Protein AF-A0A945SB57-F1 (afdb_monomer_lite)

Secondary structure (DSSP, 8-state):
-----------EEEHHHHHHHH---HHHHHHHHHTTSS-EEE--SSTTTT-EEEEHHHHHHHHHHHHHHT--STT--

Structure (mmCIF, N/CA/C/O backbone):
data_AF-A0A945SB57-F1
#
_entry.id   AF-A0A945SB57-F1
#
loop_
_atom_site.group_PDB
_atom_site.id
_atom_site.type_symbol
_atom_site.label_atom_id
_atom_site.label_alt_id
_atom_site.label_comp_id
_atom_site.label_asym_id
_atom_site.label_entity_id
_atom_site.label_seq_id
_atom_site.pdbx_PDB_ins_code
_atom_site.Cartn_x
_atom_site.Cartn_y
_atom_site.Cartn_z
_atom_site.occupancy
_atom_site.B_iso_or_equiv
_atom_site.auth_seq_id
_atom_site.auth_comp_id
_atom_site.auth_asym_id
_atom_site.auth_atom_id
_atom_site.pdbx_PDB_model_num
ATOM 1 N N . MET A 1 1 ? -5.084 -34.436 -10.855 1.00 42.94 1 MET A N 1
ATOM 2 C CA . MET A 1 1 ? -5.024 -33.562 -9.660 1.00 42.94 1 MET A CA 1
ATOM 3 C C . MET A 1 1 ? -3.871 -32.577 -9.827 1.00 42.94 1 MET A C 1
ATOM 5 O O . MET A 1 1 ? -2.735 -32.921 -9.535 1.00 42.94 1 MET A O 1
ATOM 9 N N . ALA A 1 2 ? -4.126 -31.386 -10.376 1.00 40.19 2 ALA A N 1
ATOM 10 C CA . ALA A 1 2 ? -3.087 -30.373 -10.561 1.00 40.19 2 ALA A CA 1
ATOM 11 C C . ALA A 1 2 ? -2.962 -29.543 -9.277 1.00 40.19 2 ALA A C 1
ATOM 13 O O . ALA A 1 2 ? -3.839 -28.739 -8.960 1.00 40.19 2 ALA A O 1
ATOM 14 N N . ARG A 1 3 ? -1.885 -29.765 -8.519 1.00 46.28 3 ARG A N 1
ATOM 15 C CA . ARG A 1 3 ? -1.489 -28.895 -7.409 1.00 46.28 3 ARG A CA 1
ATOM 16 C C . ARG A 1 3 ? -1.120 -27.540 -8.015 1.00 46.28 3 ARG A C 1
ATOM 18 O O . ARG A 1 3 ? -0.051 -27.404 -8.600 1.00 46.28 3 ARG A O 1
ATOM 25 N N . LYS A 1 4 ? -2.028 -26.562 -7.941 1.00 43.41 4 LYS A N 1
ATOM 26 C CA . LYS A 1 4 ? -1.708 -25.164 -8.245 1.00 43.41 4 LYS A CA 1
ATOM 27 C C . LYS A 1 4 ? -0.693 -24.713 -7.208 1.00 43.41 4 LYS A C 1
ATOM 29 O O . LYS A 1 4 ? -1.036 -24.473 -6.058 1.00 43.41 4 LYS A O 1
ATOM 34 N N . SER A 1 5 ? 0.561 -24.680 -7.631 1.00 40.59 5 SER A N 1
ATOM 35 C CA . SER A 1 5 ? 1.680 -24.116 -6.904 1.00 40.59 5 SER A CA 1
ATOM 36 C C . SER A 1 5 ? 1.287 -22.728 -6.409 1.00 40.59 5 SER A C 1
ATOM 38 O O . SER A 1 5 ? 1.086 -21.817 -7.216 1.00 40.59 5 SER A O 1
ATOM 40 N N . SER A 1 6 ? 1.159 -22.588 -5.092 1.00 42.47 6 SER A N 1
ATOM 41 C CA . SER A 1 6 ? 1.104 -21.316 -4.382 1.00 42.47 6 SER A CA 1
ATOM 42 C C . SER A 1 6 ? 2.421 -20.574 -4.607 1.00 42.47 6 SER A C 1
ATOM 44 O O . SER A 1 6 ? 3.282 -20.537 -3.738 1.00 42.47 6 SER A O 1
ATOM 46 N N . HIS A 1 7 ? 2.623 -20.023 -5.800 1.00 42.34 7 HIS A N 1
ATOM 47 C CA . HIS A 1 7 ? 3.536 -18.906 -5.953 1.00 42.34 7 HIS A CA 1
ATOM 48 C C . HIS A 1 7 ? 2.776 -17.701 -5.401 1.00 42.34 7 HIS A C 1
ATOM 50 O O . HIS A 1 7 ? 1.770 -17.330 -6.020 1.00 42.34 7 HIS A O 1
ATOM 56 N N . PRO A 1 8 ? 3.198 -17.085 -4.278 1.00 48.91 8 PRO A N 1
ATOM 57 C CA . PRO A 1 8 ? 2.762 -15.737 -3.952 1.00 48.91 8 PRO A CA 1
ATOM 58 C C . PRO A 1 8 ? 3.310 -14.859 -5.074 1.00 48.91 8 PRO A C 1
ATOM 60 O O . PRO A 1 8 ? 4.458 -14.418 -5.068 1.00 48.91 8 PRO A O 1
ATOM 63 N N . SER A 1 9 ? 2.532 -14.751 -6.144 1.00 55.56 9 SER A N 1
ATOM 64 C CA . SER A 1 9 ? 2.895 -14.014 -7.338 1.00 55.56 9 SER A CA 1
ATOM 65 C C . SER A 1 9 ? 2.769 -12.563 -6.936 1.00 55.56 9 SER A C 1
ATOM 67 O O . SER A 1 9 ? 1.700 -12.020 -7.170 1.00 55.56 9 SER A O 1
ATOM 69 N N . ASN A 1 10 ? 3.799 -12.012 -6.269 1.00 59.41 10 ASN A N 1
ATOM 70 C CA . ASN A 1 10 ? 3.878 -10.647 -5.738 1.00 59.41 10 ASN A CA 1
ATOM 71 C C . ASN A 1 10 ? 3.090 -9.727 -6.668 1.00 59.41 10 ASN A C 1
ATOM 73 O O . ASN A 1 10 ? 3.551 -9.376 -7.762 1.00 59.41 10 ASN A O 1
ATOM 77 N N . ARG A 1 11 ? 1.835 -9.464 -6.307 1.00 81.38 11 ARG A N 1
ATOM 78 C CA . ARG A 1 11 ? 0.857 -9.042 -7.303 1.00 81.38 11 ARG A CA 1
ATOM 79 C C . ARG A 1 11 ? 0.941 -7.529 -7.296 1.00 81.38 11 ARG A C 1
ATOM 81 O O . ARG A 1 11 ? 0.517 -6.898 -6.344 1.00 81.38 11 ARG A O 1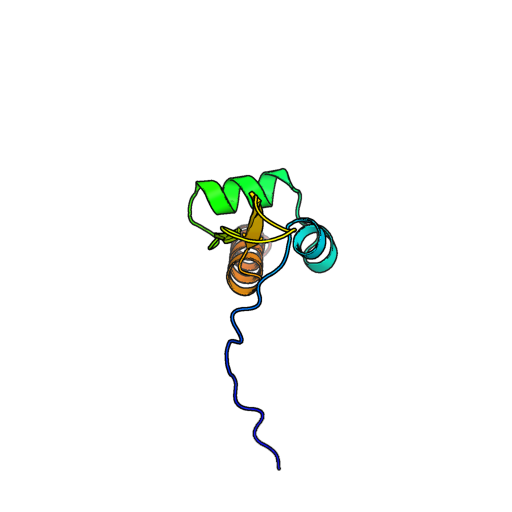
ATOM 88 N N . TRP A 1 12 ? 1.578 -6.925 -8.294 1.00 86.75 12 TRP A N 1
ATOM 89 C CA . TRP A 1 12 ? 1.770 -5.470 -8.318 1.00 86.75 12 TRP A CA 1
ATOM 90 C C . TRP A 1 12 ? 0.596 -4.782 -9.013 1.00 86.75 12 TRP A C 1
ATOM 92 O O . TRP A 1 12 ? 0.167 -5.188 -10.095 1.00 86.75 12 TRP A O 1
ATOM 102 N N . GLY A 1 13 ? 0.082 -3.715 -8.407 1.00 86.69 13 GLY A N 1
ATOM 103 C CA . GLY A 1 13 ? -1.030 -2.933 -8.938 1.00 86.69 13 GLY A CA 1
ATOM 104 C C . GLY A 1 13 ? -0.763 -1.436 -8.882 1.00 86.69 13 GLY A C 1
ATOM 105 O O . GLY A 1 13 ? -0.052 -0.938 -8.014 1.00 86.69 13 GLY A O 1
ATOM 106 N N . ILE A 1 14 ? -1.342 -0.687 -9.819 1.00 87.94 14 ILE A N 1
ATOM 107 C CA . ILE A 1 14 ? -1.402 0.775 -9.702 1.00 87.94 14 ILE A CA 1
ATOM 108 C C . ILE A 1 14 ? -2.428 1.168 -8.636 1.00 87.94 14 ILE A C 1
ATOM 110 O O . ILE A 1 14 ? -3.387 0.438 -8.393 1.00 87.94 14 ILE A O 1
ATOM 114 N N . ARG A 1 15 ? -2.284 2.373 -8.076 1.00 86.88 15 ARG A N 1
ATOM 115 C CA . ARG A 1 15 ? -3.197 2.921 -7.057 1.00 86.88 15 ARG A CA 1
ATOM 116 C C . ARG A 1 15 ? -4.681 2.770 -7.412 1.00 86.88 15 ARG A C 1
ATOM 118 O O . ARG A 1 15 ? -5.469 2.389 -6.564 1.00 86.88 15 ARG A O 1
ATOM 125 N N . GLN A 1 16 ? -5.054 3.029 -8.668 1.00 86.50 16 GLN A N 1
ATOM 126 C CA . GLN A 1 16 ? -6.444 2.901 -9.135 1.00 86.50 16 GLN A CA 1
ATOM 127 C C . GLN A 1 16 ? -6.996 1.482 -8.977 1.00 86.50 16 GLN A C 1
ATOM 129 O O . GLN A 1 16 ? -8.137 1.318 -8.562 1.00 86.50 16 GLN A O 1
ATOM 134 N N . LYS A 1 17 ? -6.179 0.467 -9.272 1.00 86.56 17 LYS A N 1
ATOM 135 C CA . LYS A 1 17 ? -6.570 -0.932 -9.118 1.00 86.56 17 LYS A CA 1
ATOM 136 C C . LYS A 1 17 ? -6.801 -1.267 -7.648 1.00 86.56 17 LYS A C 1
ATOM 138 O O . LYS A 1 17 ? -7.800 -1.887 -7.332 1.00 86.56 17 LYS A O 1
ATOM 143 N N . ILE A 1 18 ? -5.929 -0.787 -6.762 1.00 85.94 18 ILE A N 1
ATOM 144 C CA . ILE A 1 18 ? -6.036 -1.024 -5.316 1.00 85.94 18 ILE A CA 1
ATOM 145 C C . ILE A 1 18 ? -7.294 -0.364 -4.749 1.00 85.94 18 ILE A C 1
ATOM 147 O O . ILE A 1 18 ? -8.054 -1.017 -4.045 1.00 85.94 18 ILE A O 1
ATOM 151 N N . CYS A 1 19 ? -7.561 0.895 -5.113 1.00 87.75 19 CYS A N 1
ATOM 152 C CA . CYS A 1 19 ? -8.802 1.567 -4.726 1.00 87.75 19 CYS A CA 1
ATOM 153 C C . CYS A 1 19 ? -10.040 0.788 -5.189 1.00 87.75 19 CYS A C 1
ATOM 155 O O . CYS A 1 19 ? -11.008 0.689 -4.447 1.00 87.75 19 CYS A O 1
ATOM 157 N N . SER A 1 20 ? -10.009 0.235 -6.406 1.00 86.12 20 SER A N 1
ATOM 158 C CA . SER A 1 20 ? -11.144 -0.494 -6.975 1.00 86.12 20 SER A CA 1
ATOM 159 C C . SER A 1 20 ? -11.309 -1.915 -6.429 1.00 86.12 20 SER A C 1
ATOM 161 O O . SER A 1 20 ? -12.441 -2.359 -6.303 1.00 86.12 20 SER A O 1
ATOM 163 N N . GLU A 1 21 ? -10.222 -2.645 -6.157 1.00 84.38 21 GLU A N 1
ATOM 164 C CA . GLU A 1 21 ? -10.279 -4.031 -5.659 1.00 84.38 21 GLU A CA 1
ATOM 165 C C . GLU A 1 21 ? -10.522 -4.088 -4.147 1.00 84.38 21 GLU A C 1
ATOM 167 O O . GLU A 1 21 ? -11.250 -4.958 -3.685 1.00 84.38 21 GLU A O 1
ATOM 172 N N . PHE A 1 22 ? -9.927 -3.169 -3.382 1.00 85.06 22 PHE A N 1
ATOM 173 C CA . PHE A 1 22 ? -9.945 -3.202 -1.915 1.00 85.06 22 PHE A CA 1
ATOM 174 C C . PHE A 1 22 ? -10.826 -2.119 -1.285 1.00 85.06 22 PHE A C 1
ATOM 176 O O . PHE A 1 22 ? -10.954 -2.075 -0.067 1.00 85.06 22 PHE A O 1
ATOM 183 N N . GLY A 1 23 ? -11.401 -1.212 -2.082 1.00 85.62 23 GLY A N 1
ATOM 184 C CA . GLY A 1 23 ? -12.262 -0.137 -1.575 1.00 85.62 23 GLY A CA 1
ATOM 185 C C . GLY A 1 23 ? -11.535 0.916 -0.730 1.00 85.62 23 GLY A C 1
ATOM 186 O O . GLY A 1 23 ? -12.175 1.660 0.004 1.00 85.62 23 GLY A O 1
ATOM 187 N N . VAL A 1 24 ? -10.203 0.988 -0.806 1.00 86.31 24 VAL A N 1
ATOM 188 C CA . VAL A 1 24 ? -9.392 1.884 0.033 1.00 86.31 24 VAL A CA 1
ATOM 189 C C . VAL A 1 24 ? -9.130 3.238 -0.625 1.00 86.31 24 VAL A C 1
ATOM 191 O O . VAL A 1 24 ? -8.931 3.350 -1.840 1.00 86.31 24 VAL A O 1
ATOM 194 N N . SER A 1 25 ? -9.067 4.285 0.196 1.00 88.19 25 SER A N 1
ATOM 195 C CA . SER A 1 25 ? -8.800 5.651 -0.254 1.00 88.19 25 SER A CA 1
ATOM 196 C C . SER A 1 25 ? -7.371 5.835 -0.765 1.00 88.19 25 SER A C 1
ATOM 198 O O . SER A 1 25 ? -6.418 5.195 -0.321 1.00 88.19 25 SER A O 1
ATOM 200 N 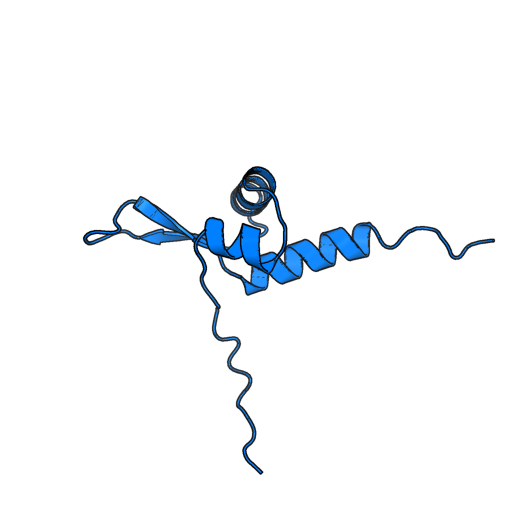N . ARG A 1 26 ? -7.198 6.780 -1.697 1.00 87.50 26 ARG A N 1
ATOM 201 C CA . ARG A 1 26 ? -5.878 7.118 -2.261 1.00 87.50 26 ARG A CA 1
ATOM 202 C C . ARG A 1 26 ? -4.896 7.606 -1.197 1.00 87.50 26 ARG A C 1
ATOM 204 O O . ARG A 1 26 ? -3.701 7.374 -1.354 1.00 87.50 26 ARG A O 1
ATOM 211 N N . GLU A 1 27 ? -5.405 8.304 -0.187 1.00 89.31 27 GLU A N 1
ATOM 212 C CA . GLU A 1 27 ? -4.637 8.798 0.958 1.00 89.31 27 GLU A CA 1
ATOM 213 C C . GLU A 1 27 ? -4.159 7.644 1.830 1.00 89.31 27 GLU A C 1
ATOM 215 O O . GLU A 1 27 ? -2.974 7.561 2.113 1.00 89.31 27 GLU A O 1
ATOM 220 N N . GLN A 1 28 ? -5.029 6.678 2.117 1.00 89.19 28 GLN A N 1
ATOM 221 C CA . GLN A 1 28 ? -4.680 5.500 2.908 1.00 89.19 28 GLN A CA 1
ATOM 222 C C . GLN A 1 28 ? -3.589 4.650 2.242 1.00 89.19 28 GLN A C 1
ATOM 224 O O . GLN A 1 28 ? -2.625 4.253 2.884 1.00 89.19 28 GLN A O 1
ATOM 229 N N . ILE A 1 29 ? -3.659 4.455 0.919 1.00 88.06 29 ILE A N 1
ATOM 230 C CA . ILE A 1 29 ? -2.580 3.787 0.165 1.00 88.06 29 ILE A CA 1
ATOM 231 C C . ILE A 1 29 ? -1.265 4.585 0.253 1.00 88.06 29 ILE A C 1
ATOM 233 O O . ILE A 1 29 ? -0.181 4.001 0.271 1.00 88.06 29 ILE A O 1
ATOM 237 N N . LYS A 1 30 ? -1.341 5.923 0.258 1.00 88.56 30 LYS A N 1
ATOM 238 C CA . LYS A 1 30 ? -0.163 6.794 0.376 1.00 88.56 30 LYS A CA 1
ATOM 239 C C . LYS A 1 30 ? 0.460 6.654 1.765 1.00 88.56 30 LYS A C 1
ATOM 241 O O . LYS A 1 30 ? 1.656 6.409 1.841 1.00 88.56 30 LYS A O 1
ATOM 246 N N . GLU A 1 31 ? -0.358 6.708 2.809 1.00 90.81 31 GLU A N 1
ATOM 247 C CA . GLU A 1 31 ? 0.052 6.521 4.199 1.00 90.81 31 GLU A CA 1
ATOM 248 C C . GLU A 1 31 ? 0.709 5.155 4.409 1.00 90.81 31 GLU A C 1
ATOM 250 O O . GLU A 1 31 ? 1.815 5.078 4.931 1.00 90.81 31 GLU A O 1
ATOM 255 N N . TRP A 1 32 ? 0.103 4.076 3.907 1.00 90.31 32 TRP A N 1
ATOM 256 C CA . TRP A 1 32 ? 0.699 2.742 3.962 1.00 90.31 32 TRP A CA 1
ATOM 257 C C . TRP A 1 32 ? 2.063 2.665 3.275 1.00 90.31 32 TRP A C 1
ATOM 259 O O . TRP A 1 32 ? 2.952 1.951 3.736 1.00 90.31 32 TRP A O 1
ATOM 269 N N . ALA A 1 33 ? 2.242 3.371 2.158 1.00 88.94 33 ALA A N 1
ATOM 270 C CA . ALA A 1 33 ? 3.521 3.406 1.461 1.00 88.94 33 ALA A CA 1
ATOM 271 C C . ALA A 1 33 ? 4.561 4.264 2.204 1.00 88.94 33 ALA A C 1
ATOM 273 O O . ALA A 1 33 ? 5.738 3.917 2.201 1.00 88.94 33 ALA A O 1
ATOM 274 N N . GLU A 1 34 ? 4.144 5.368 2.830 1.00 88.94 34 GLU A N 1
ATOM 275 C CA . GLU A 1 34 ? 5.007 6.267 3.613 1.00 88.94 34 GLU A CA 1
ATOM 276 C C . GLU A 1 34 ? 5.439 5.632 4.943 1.00 88.94 34 GLU A C 1
ATOM 278 O O . GLU A 1 34 ? 6.603 5.742 5.318 1.00 88.94 34 GLU A O 1
ATOM 283 N N . ASN A 1 35 ? 4.549 4.881 5.594 1.00 87.31 35 ASN A N 1
ATOM 284 C CA . ASN A 1 35 ? 4.822 4.137 6.827 1.00 87.31 35 ASN A CA 1
ATOM 285 C C . ASN A 1 35 ? 5.573 2.814 6.590 1.00 87.31 35 ASN A C 1
ATOM 287 O O . ASN A 1 35 ? 5.871 2.094 7.541 1.00 87.31 35 ASN A O 1
ATOM 291 N N . GLY A 1 36 ? 5.845 2.450 5.332 1.00 88.38 36 GLY A N 1
ATOM 292 C CA . GLY A 1 36 ? 6.487 1.180 4.982 1.00 88.38 36 GLY A CA 1
ATOM 293 C C . GLY A 1 36 ? 5.610 -0.055 5.221 1.00 88.38 36 GLY A C 1
ATOM 294 O O . GLY A 1 36 ? 6.112 -1.176 5.197 1.00 88.38 36 GLY A O 1
ATOM 295 N N . THR A 1 37 ? 4.302 0.129 5.427 1.00 88.69 37 THR A N 1
ATOM 296 C CA . THR A 1 37 ? 3.313 -0.949 5.568 1.00 88.69 37 THR A CA 1
ATOM 297 C C . THR A 1 37 ? 3.161 -1.749 4.275 1.00 88.69 37 THR A C 1
ATOM 299 O O . THR A 1 37 ? 2.962 -2.960 4.323 1.00 88.69 37 THR A O 1
ATOM 302 N N . ILE A 1 38 ? 3.264 -1.084 3.118 1.00 90.12 38 ILE A N 1
ATOM 303 C CA . ILE A 1 38 ? 3.197 -1.728 1.800 1.00 90.12 38 ILE A CA 1
ATOM 304 C C . ILE A 1 38 ? 4.433 -1.418 0.968 1.00 90.12 38 ILE A C 1
ATOM 306 O O . ILE A 1 38 ? 4.928 -0.288 0.940 1.00 90.12 38 ILE A O 1
ATOM 310 N N . ARG A 1 39 ? 4.906 -2.405 0.205 1.00 89.94 39 ARG A N 1
ATOM 311 C CA . ARG A 1 39 ? 5.998 -2.186 -0.744 1.00 89.94 39 ARG A CA 1
ATOM 312 C C . ARG A 1 39 ? 5.500 -1.414 -1.958 1.00 89.94 39 ARG A C 1
ATOM 314 O O . ARG A 1 39 ? 4.453 -1.719 -2.535 1.00 89.94 39 ARG A O 1
ATOM 321 N N . THR A 1 40 ? 6.300 -0.447 -2.399 1.00 89.38 40 THR A N 1
ATOM 322 C CA . THR A 1 40 ? 6.069 0.315 -3.629 1.00 89.38 40 THR A CA 1
ATOM 323 C C . THR A 1 40 ? 7.297 0.288 -4.530 1.00 89.38 40 THR A C 1
ATOM 325 O O . THR A 1 40 ? 8.431 0.326 -4.062 1.00 89.38 40 THR A O 1
ATOM 328 N N . VAL A 1 41 ? 7.067 0.224 -5.840 1.00 87.81 41 VAL A N 1
ATOM 329 C CA . VAL A 1 41 ? 8.115 0.299 -6.861 1.00 87.81 41 VAL A CA 1
ATOM 330 C C . VAL A 1 41 ? 7.786 1.436 -7.818 1.00 87.81 41 VAL A C 1
ATOM 332 O O . VAL A 1 41 ? 6.659 1.560 -8.307 1.00 87.81 41 VAL A O 1
ATOM 335 N N . LYS A 1 42 ? 8.785 2.274 -8.101 1.00 86.94 42 LYS A N 1
ATOM 336 C CA . LYS A 1 42 ? 8.702 3.327 -9.114 1.00 86.94 42 LYS A CA 1
ATOM 337 C C . LYS A 1 42 ? 9.282 2.802 -10.424 1.00 86.94 42 LYS A C 1
ATOM 339 O O . LYS A 1 42 ? 10.418 2.341 -10.457 1.00 86.94 42 LYS A O 1
ATOM 344 N N . PHE A 1 43 ? 8.524 2.905 -11.511 1.00 80.25 43 PHE A N 1
ATOM 345 C CA . PHE A 1 43 ? 9.033 2.582 -12.841 1.00 80.25 43 PHE A CA 1
ATOM 346 C C . PHE A 1 43 ? 10.112 3.593 -13.249 1.00 80.25 43 PHE A C 1
ATOM 348 O O . PHE A 1 43 ? 9.837 4.792 -13.364 1.00 80.25 43 PHE A O 1
ATOM 355 N N . ALA A 1 44 ? 11.335 3.096 -13.455 1.00 68.88 44 ALA A N 1
ATOM 356 C CA . ALA A 1 44 ? 12.513 3.907 -13.763 1.00 68.88 44 ALA A CA 1
ATOM 357 C C . ALA A 1 44 ? 12.735 4.155 -15.272 1.00 68.88 44 ALA A C 1
ATOM 359 O O . ALA A 1 44 ? 13.486 5.061 -15.623 1.00 68.88 44 ALA A O 1
ATOM 360 N N . GLY A 1 45 ? 12.052 3.436 -16.173 1.00 68.62 45 GLY A N 1
ATOM 361 C CA . GLY A 1 45 ? 12.274 3.562 -17.620 1.00 68.62 45 GLY A CA 1
ATOM 362 C C . GLY A 1 45 ? 11.032 3.360 -18.492 1.00 68.62 45 GLY A C 1
ATOM 363 O O . GLY A 1 45 ? 10.065 2.709 -18.091 1.00 68.62 45 GLY A O 1
ATOM 364 N N . GLY A 1 46 ? 11.084 3.930 -19.700 1.00 74.56 46 GLY A N 1
ATOM 365 C CA . GLY A 1 46 ? 10.076 3.799 -20.759 1.00 74.56 46 GLY A CA 1
ATOM 366 C C . GLY A 1 46 ? 8.902 4.784 -20.671 1.00 74.56 46 GLY A C 1
ATOM 367 O O . GLY A 1 46 ? 8.873 5.686 -19.840 1.00 74.56 46 GLY A O 1
ATOM 368 N N . CYS A 1 47 ? 7.876 4.572 -21.502 1.00 67.75 47 CYS A N 1
ATOM 369 C CA . CYS A 1 47 ? 6.674 5.423 -21.613 1.00 67.75 47 CYS A CA 1
ATOM 370 C C . CYS A 1 47 ? 5.820 5.496 -20.316 1.00 67.75 47 CYS A C 1
ATOM 372 O O . CYS A 1 47 ? 4.839 6.228 -20.231 1.00 67.75 47 CYS A O 1
ATOM 374 N N . ARG A 1 48 ? 6.180 4.726 -19.277 1.00 61.03 48 ARG A N 1
ATOM 375 C CA . ARG A 1 48 ? 5.543 4.713 -17.946 1.00 61.03 48 ARG A CA 1
ATOM 376 C C . ARG A 1 48 ? 6.466 5.221 -16.832 1.00 61.03 48 ARG A C 1
ATOM 378 O O . ARG A 1 48 ? 6.174 4.994 -15.656 1.00 61.03 48 ARG A O 1
ATOM 385 N N . GLN A 1 49 ? 7.560 5.891 -17.190 1.00 72.88 49 GLN A N 1
ATOM 386 C CA . GLN A 1 49 ? 8.488 6.494 -16.241 1.00 72.88 49 GLN A CA 1
ATOM 387 C C . GLN A 1 49 ? 7.734 7.393 -15.246 1.00 72.88 49 GLN A C 1
ATOM 389 O O . GLN A 1 49 ? 6.874 8.188 -15.617 1.00 72.88 49 GLN A O 1
ATOM 394 N N . GLY A 1 50 ? 8.005 7.205 -13.953 1.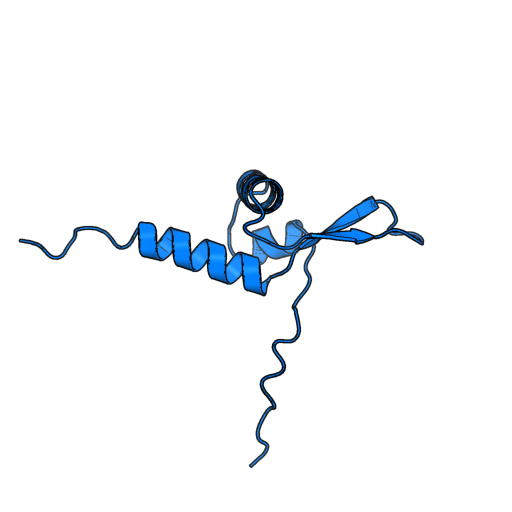00 77.06 50 GLY A N 1
ATOM 395 C CA . GLY A 1 50 ? 7.350 7.953 -12.875 1.00 77.06 50 GLY A CA 1
ATOM 396 C C . GLY A 1 50 ? 6.065 7.329 -12.317 1.00 77.06 50 GLY A C 1
ATOM 397 O O . GLY A 1 50 ? 5.633 7.735 -11.235 1.00 77.06 50 GLY A O 1
ATOM 398 N N . ARG A 1 51 ? 5.485 6.302 -12.959 1.00 81.50 51 ARG A N 1
ATOM 399 C CA . ARG A 1 51 ? 4.371 5.548 -12.359 1.00 81.50 51 ARG A CA 1
ATOM 400 C C . ARG A 1 51 ? 4.855 4.721 -11.168 1.00 81.50 51 ARG A C 1
ATOM 402 O O . ARG A 1 51 ? 5.879 4.045 -11.246 1.00 81.50 51 ARG A O 1
ATOM 409 N N . ARG A 1 52 ? 4.085 4.752 -10.077 1.00 85.75 52 ARG A N 1
ATOM 410 C CA . ARG A 1 52 ? 4.274 3.885 -8.908 1.00 85.75 52 ARG A CA 1
ATOM 411 C C . ARG A 1 52 ? 3.273 2.739 -8.943 1.00 85.75 52 ARG A C 1
ATOM 413 O O . ARG A 1 52 ? 2.090 2.951 -9.220 1.00 85.75 52 ARG A O 1
ATOM 420 N N . VAL A 1 53 ? 3.762 1.546 -8.653 1.00 87.88 53 VAL A N 1
ATOM 421 C CA . VAL A 1 53 ? 2.944 0.372 -8.353 1.00 87.88 53 VAL A CA 1
ATOM 422 C C 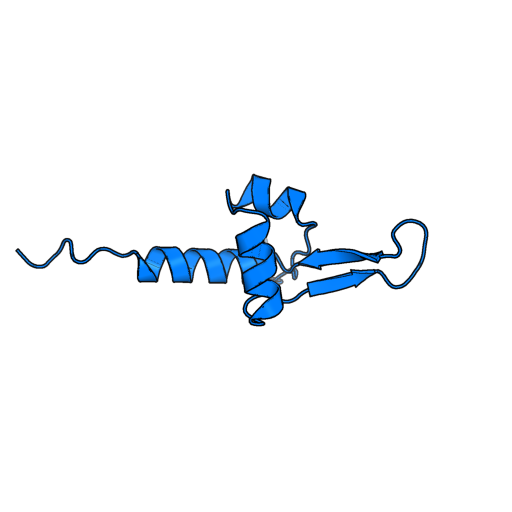. VAL A 1 53 ? 3.174 -0.041 -6.910 1.00 87.88 53 VAL A C 1
ATOM 424 O O . VAL A 1 53 ? 4.198 0.295 -6.314 1.00 87.88 53 VAL A O 1
ATOM 427 N N . TYR A 1 54 ? 2.205 -0.743 -6.348 1.00 89.88 54 TYR A N 1
ATOM 428 C CA . TYR A 1 54 ? 2.209 -1.185 -4.965 1.00 89.88 54 TYR A CA 1
ATOM 429 C C . TYR A 1 54 ? 1.906 -2.678 -4.919 1.00 89.88 54 TYR A C 1
ATOM 431 O O . TYR A 1 54 ? 1.227 -3.206 -5.808 1.00 89.88 54 TYR A O 1
ATOM 439 N N . CYS A 1 55 ? 2.446 -3.352 -3.913 1.00 89.19 55 CYS A N 1
ATOM 440 C CA . CYS A 1 55 ? 2.202 -4.766 -3.691 1.00 89.19 55 CYS A CA 1
ATOM 441 C C . CYS A 1 55 ? 0.771 -4.965 -3.172 1.00 89.19 55 CYS A C 1
ATOM 443 O O . CYS A 1 55 ? 0.409 -4.447 -2.118 1.00 89.19 55 CYS A O 1
ATOM 445 N N . LEU A 1 56 ? -0.050 -5.688 -3.933 1.00 87.31 56 LEU A N 1
ATOM 446 C CA . LEU A 1 56 ? -1.442 -5.979 -3.591 1.00 87.31 56 LEU A CA 1
ATOM 447 C C . LEU A 1 56 ? -1.526 -6.910 -2.378 1.00 87.31 56 LEU A C 1
ATOM 449 O O . LEU A 1 56 ? -2.433 -6.739 -1.577 1.00 87.31 56 LEU A O 1
ATOM 453 N N . ASP A 1 57 ? -0.582 -7.843 -2.221 1.00 87.75 57 ASP A N 1
ATOM 454 C CA . ASP A 1 57 ? -0.520 -8.737 -1.057 1.00 87.75 57 ASP A CA 1
ATOM 455 C C . ASP A 1 57 ? -0.293 -7.946 0.240 1.00 87.75 57 ASP A C 1
ATOM 457 O O . ASP A 1 57 ? -1.012 -8.140 1.219 1.00 87.75 57 ASP A O 1
ATOM 461 N N . ASP A 1 58 ? 0.636 -6.981 0.230 1.00 88.56 58 ASP A N 1
ATOM 462 C CA . ASP A 1 58 ? 0.845 -6.109 1.390 1.00 88.56 58 ASP A CA 1
ATOM 463 C C . ASP A 1 58 ? -0.388 -5.220 1.642 1.00 88.56 58 ASP A C 1
ATOM 465 O O . ASP A 1 58 ? -0.754 -4.995 2.792 1.00 88.56 58 ASP A O 1
ATOM 469 N N . CYS A 1 59 ? -1.056 -4.733 0.585 1.00 87.44 59 CYS A N 1
ATOM 470 C CA . CYS A 1 59 ? -2.292 -3.947 0.718 1.00 87.44 59 CYS A CA 1
ATOM 471 C C . CYS A 1 59 ? -3.424 -4.769 1.346 1.00 87.44 59 CYS A C 1
ATOM 473 O O . CYS A 1 59 ? -4.133 -4.260 2.211 1.00 87.44 59 CYS A O 1
ATOM 475 N N . ALA A 1 60 ? -3.586 -6.027 0.930 1.00 86.31 60 ALA A N 1
ATOM 476 C CA . ALA A 1 60 ? -4.564 -6.943 1.502 1.00 86.31 60 ALA A CA 1
ATOM 477 C C . ALA A 1 60 ? -4.257 -7.198 2.982 1.00 86.31 60 ALA A C 1
ATOM 479 O O . ALA A 1 60 ? -5.125 -7.013 3.827 1.00 86.31 60 ALA A O 1
ATOM 480 N N . ALA A 1 61 ? -3.000 -7.497 3.313 1.00 86.00 61 ALA A N 1
ATOM 481 C CA . ALA A 1 61 ? -2.583 -7.736 4.689 1.00 86.00 61 ALA A CA 1
ATOM 482 C C . ALA A 1 61 ? -2.670 -6.474 5.572 1.00 86.00 61 ALA A C 1
ATOM 484 O O . ALA A 1 61 ? -2.869 -6.574 6.783 1.00 86.00 61 ALA A O 1
ATOM 485 N N . ALA A 1 62 ? -2.487 -5.278 5.005 1.00 86.25 62 ALA A N 1
ATOM 486 C CA . ALA A 1 62 ? -2.706 -4.011 5.700 1.00 86.25 62 ALA A CA 1
ATOM 487 C C . ALA A 1 62 ? -4.198 -3.783 5.970 1.00 86.25 62 ALA A C 1
ATOM 489 O O . ALA A 1 62 ? -4.571 -3.401 7.077 1.00 86.25 62 ALA A O 1
ATOM 490 N N . LEU A 1 63 ? -5.053 -4.074 4.985 1.00 85.31 63 LEU A N 1
ATOM 491 C CA . LEU A 1 63 ? -6.501 -3.983 5.131 1.00 85.31 63 LEU A CA 1
ATOM 492 C C . LEU A 1 63 ? -7.032 -4.980 6.164 1.00 85.31 63 LEU A C 1
ATOM 494 O O . LEU A 1 63 ? -7.818 -4.590 7.018 1.00 85.31 63 LEU A O 1
ATOM 498 N N . GLU A 1 64 ? -6.575 -6.232 6.132 1.00 84.62 64 GLU A N 1
ATOM 499 C CA . GLU A 1 64 ? -6.941 -7.241 7.128 1.00 84.62 64 GLU A CA 1
ATOM 500 C C . GLU A 1 64 ? -6.502 -6.822 8.531 1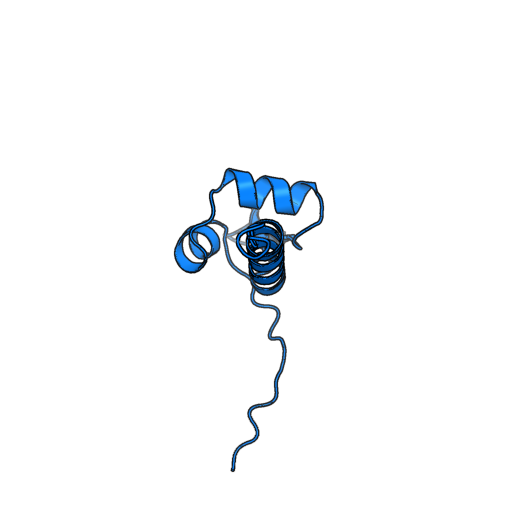.00 84.62 64 GLU A C 1
ATOM 502 O O . GLU A 1 64 ? -7.276 -6.953 9.468 1.00 84.62 64 GLU A O 1
ATOM 507 N N . ARG A 1 65 ? -5.307 -6.239 8.697 1.00 81.38 65 ARG A N 1
ATOM 508 C CA . ARG A 1 65 ? -4.878 -5.699 9.999 1.00 81.38 65 ARG A CA 1
ATOM 509 C C . ARG A 1 65 ? -5.744 -4.542 10.477 1.00 81.38 65 ARG A C 1
ATOM 511 O O . ARG A 1 65 ? -6.019 -4.471 11.668 1.00 81.38 65 ARG A O 1
ATOM 518 N N . LEU A 1 66 ? -6.175 -3.653 9.581 1.00 77.00 66 LEU A N 1
ATOM 519 C CA . LEU A 1 66 ? -7.122 -2.599 9.944 1.00 77.00 66 LEU A CA 1
ATOM 520 C C . LEU A 1 66 ? -8.485 -3.182 10.314 1.00 77.00 66 LEU A C 1
ATOM 522 O O . LEU A 1 66 ? -9.058 -2.748 11.302 1.00 77.00 66 LEU A O 1
ATOM 526 N N . ALA A 1 67 ? -8.975 -4.175 9.568 1.00 70.94 67 ALA A N 1
ATOM 527 C CA . ALA A 1 67 ? -10.242 -4.847 9.838 1.00 70.94 67 ALA A CA 1
ATOM 528 C C . ALA A 1 67 ? -10.212 -5.648 11.149 1.00 70.94 67 ALA A C 1
ATOM 530 O O . ALA A 1 67 ? -11.185 -5.621 11.886 1.00 70.94 67 ALA A O 1
ATOM 531 N N . VAL A 1 68 ? -9.091 -6.301 11.474 1.00 65.31 68 VAL A N 1
ATOM 532 C CA . VAL A 1 68 ? -8.872 -7.022 12.741 1.00 65.31 68 VAL A CA 1
ATOM 533 C C . VAL A 1 68 ? -8.604 -6.055 13.898 1.00 65.31 68 VAL A C 1
ATOM 535 O O . VAL A 1 68 ? -9.027 -6.311 15.015 1.00 65.31 68 VAL A O 1
ATOM 538 N N . GLY A 1 69 ? -7.965 -4.908 13.659 1.00 54.56 69 GLY A N 1
ATOM 539 C CA . GLY A 1 69 ? -7.915 -3.808 14.633 1.00 54.56 69 GLY A CA 1
ATOM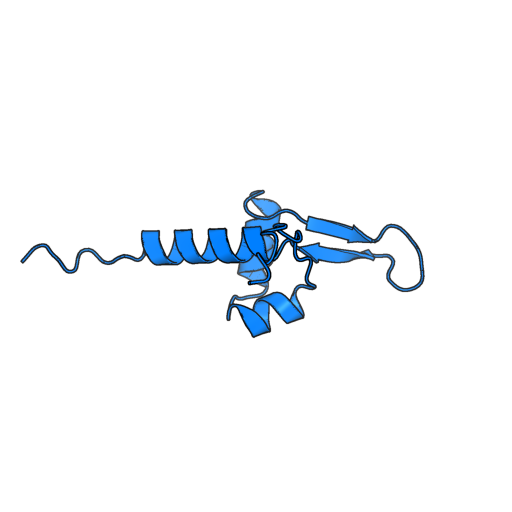 540 C C . GLY A 1 69 ? -9.286 -3.160 14.877 1.00 54.56 69 GLY A C 1
ATOM 541 O O . GLY A 1 69 ? -9.484 -2.509 15.898 1.00 54.56 69 GLY A O 1
ATOM 542 N N . LEU A 1 70 ? -10.223 -3.374 13.948 1.00 51.59 70 LEU A N 1
ATOM 543 C CA . LEU A 1 70 ? -11.647 -3.063 14.028 1.00 51.59 70 LEU A CA 1
ATOM 544 C C . LEU A 1 70 ? -12.505 -4.288 14.382 1.00 51.59 70 LEU A C 1
ATOM 546 O O . LEU A 1 70 ? -13.727 -4.165 14.300 1.00 51.59 70 LEU A O 1
ATOM 550 N N . GLU A 1 71 ? -11.925 -5.439 14.772 1.00 44.84 71 GLU A N 1
ATOM 551 C CA . GLU A 1 71 ? -12.711 -6.498 15.415 1.00 44.84 71 GLU A CA 1
ATOM 552 C C . GLU A 1 71 ? -13.251 -5.880 16.698 1.00 44.84 71 GLU A C 1
ATOM 554 O O . GLU A 1 71 ? -12.490 -5.537 17.612 1.00 44.84 71 GLU A O 1
ATOM 559 N N . PRO A 1 72 ? -14.556 -5.618 16.730 1.00 45.88 72 PRO A N 1
ATOM 560 C CA . PRO A 1 72 ? -15.099 -4.755 17.729 1.00 45.88 72 PRO A CA 1
ATOM 561 C C . PRO A 1 72 ? -15.132 -5.553 19.028 1.00 45.88 72 PRO A C 1
ATOM 563 O O . PRO A 1 72 ? -15.331 -6.769 19.057 1.00 45.88 72 PRO A O 1
ATOM 566 N N . GLU A 1 73 ? -14.988 -4.838 20.128 1.00 48.19 73 GLU A N 1
ATOM 567 C CA . GLU A 1 73 ? -15.282 -5.265 21.490 1.00 48.19 73 GLU A CA 1
ATOM 568 C C . GLU A 1 73 ? -16.781 -5.651 21.660 1.00 48.19 73 GLU A C 1
ATOM 570 O O . GLU A 1 73 ? -17.424 -5.333 22.649 1.00 48.19 73 GLU A O 1
ATOM 575 N N . ILE A 1 74 ? -17.396 -6.344 20.693 1.00 53.56 74 ILE A N 1
ATOM 576 C CA . ILE A 1 74 ? -18.778 -6.843 20.695 1.00 53.56 74 ILE A CA 1
ATOM 577 C C . ILE A 1 74 ? -18.741 -8.337 21.031 1.00 53.56 74 ILE A C 1
ATOM 579 O O . ILE A 1 74 ? -19.297 -9.189 20.342 1.00 53.56 74 ILE A O 1
ATOM 583 N N . ARG A 1 75 ? -18.031 -8.697 22.103 1.00 47.78 75 ARG A N 1
ATOM 584 C CA . ARG A 1 75 ? -18.185 -10.021 22.730 1.00 47.78 75 ARG A CA 1
ATOM 585 C C . ARG A 1 75 ? -17.814 -10.052 24.210 1.00 47.78 75 ARG A C 1
ATOM 587 O O . ARG A 1 75 ? -17.348 -11.067 24.718 1.00 47.78 75 ARG A O 1
ATOM 594 N N . ARG A 1 76 ? -18.038 -8.941 24.915 1.00 49.91 76 ARG A N 1
ATOM 595 C CA . ARG A 1 76 ? -18.104 -8.918 26.383 1.00 49.91 76 ARG A CA 1
ATOM 596 C C . ARG A 1 76 ? -19.368 -8.192 26.843 1.00 49.91 76 ARG A C 1
ATOM 598 O O . ARG A 1 76 ? -19.312 -7.083 27.362 1.00 49.91 76 ARG A O 1
ATOM 605 N N . ARG A 1 77 ? -20.515 -8.824 26.626 1.00 43.16 77 ARG A N 1
ATOM 606 C CA . ARG A 1 77 ? -21.673 -8.688 27.510 1.00 43.16 77 ARG A CA 1
ATOM 607 C C . ARG A 1 77 ? -22.122 -10.078 27.907 1.00 43.16 77 ARG A C 1
ATOM 609 O O . ARG A 1 77 ? -22.063 -10.958 27.020 1.00 43.16 77 ARG A O 1
#

Sequence (77 aa):
MARKSSHPSNRWGIRQKICSEFGVSREQIKEWAENGTIRTVKFAGGCRQGRRVYCLDDCAAALERLAVGLEPEIRRR

pLDDT: mean 75.11, std 17.14, range [40.19, 90.81]

Radius of gyration: 15.81 Å; chains: 1; bounding box: 34×42×49 Å

Foldseek 3Di:
DDDPPPPVPQDKAFLVVLCVPVVDDSVVVVVCPVVVLWDKDADCDDPRHGGIIIGSVSSVVVSVVVVVVVPDPPPDD